Protein AF-A0A2P6RHF1-F1 (afdb_monomer)

pLDDT: mean 88.98, std 9.77, range [41.09, 97.69]

Secondary structure (DSSP, 8-state):
--EEEEEE-SHHHHHHHHHHIIIIITTT----EEEEE-SHHHHHHTTTHHHHHHHHHHHHHS-EEE-------HHHHHHTT-SS-PPPHHHHHHHHHT-PEEE-----TTS--SSTT--S---EEE--SSGGGS-EEEEE-SSEEEEETTTEEEEEE-SS-EEEEE----TTT-

Sequence (174 aa):
MMHCFHDAGDEMTRIFWKSIKDKLILPFLELDIKYFDLGLPNRDATSDRVTIESAEATLKYNVAIKCATITPDETRVKEFNLKQMWRSPNGTIRNILNGTVFREPIICRNVPRLVPGWTRPICIGRHAFGDQYQATDAIIKGPGKLKLVFEYEVFNFTGAGGVALSMYNTDESI

Organism: Rosa chinensis (NCBI:txid74649)

Solvent-accessible surface area (backbone atoms only — not comparable to full-atom values): 10786 Å² total; per-residue (Å²): 133,62,37,32,30,37,68,28,17,33,73,70,49,31,56,50,47,50,52,43,43,65,69,72,38,56,81,80,46,94,72,63,67,50,79,34,61,52,19,60,70,52,23,56,74,50,73,45,46,53,47,53,54,48,35,56,47,25,71,76,39,74,37,69,47,75,50,57,56,73,60,50,48,78,66,49,29,64,75,67,67,44,93,59,74,53,76,42,58,69,57,55,31,34,62,74,67,71,49,72,48,74,47,68,65,85,88,52,94,91,56,89,60,96,57,75,86,65,82,65,75,64,72,48,78,38,86,62,71,41,36,86,83,65,39,59,77,57,85,47,87,51,74,57,81,65,76,57,97,70,98,52,88,79,61,79,56,86,57,86,56,62,80,57,81,50,66,52,77,52,83,94,75,110

Foldseek 3Di:
DAAEEQQAADDPQRVVSVVCCVPPNVVVDDHNYDYQHQEPVVCQVVVNVSLLVSLVVCVVRVHYHHTHHDQDDPVNCVVVVGPDRDGDSVLNSCVSVLDWDKDWDDDDPPDQDPDNPCPDIDIDTDLRDKDPSPKDWDFDQAFDADDDPPDDGPDGDPDRGDIDIDIDDDPVSD

Radius of gyration: 21.14 Å; Cα contacts (8 Å, |Δi|>4): 239; chains: 1; bounding box: 47×48×59 Å

InterPro domains:
  IPR004790 Isocitrate dehydrogenase NADP-dependent [PTHR11822] (8-174)
  IPR024084 Isopropylmalate dehydrogenase-like domain [PF00180] (8-172)
  IPR024084 Isopropylmalate dehydrogenase-like domain [SM01329] (8-174)

Nearest PDB structures (foldseek):
  7e3n-assembly1_A-2  TM=9.685E-01  e=2.616E-21  Trypanosoma brucei brucei TREU927
  4l04-assembly3_F  TM=9.444E-01  e=4.811E-20  Homo sapiens
  5i96-assembly1_A  TM=8.193E-01  e=6.346E-21  Homo sapiens
  4hcx-assembly1_B  TM=8.200E-01  e=2.342E-19  Mycobacterium tuberculosis
  1zor-assembly1_B  TM=8.268E-01  e=2.765E-18  Thermotoga maritima MSB8

Mean predicted aligned error: 6.64 Å

Structure (mmCIF, N/CA/C/O backbone):
data_AF-A0A2P6RHF1-F1
#
_entry.id   AF-A0A2P6RHF1-F1
#
loop_
_atom_site.group_PDB
_atom_site.id
_atom_site.type_symbol
_atom_site.label_atom_id
_atom_site.label_alt_id
_atom_site.label_comp_id
_atom_site.label_asym_id
_atom_site.label_entity_id
_atom_site.label_seq_id
_atom_site.pdbx_PDB_ins_code
_atom_site.Cartn_x
_atom_site.Cartn_y
_atom_site.Cartn_z
_atom_site.occupancy
_atom_site.B_iso_or_equiv
_atom_site.auth_seq_id
_atom_site.auth_comp_id
_atom_site.auth_asym_id
_atom_site.auth_atom_id
_atom_site.pdbx_PDB_model_num
ATOM 1 N N . MET A 1 1 ? -0.358 -5.752 -24.789 1.00 41.09 1 MET A N 1
ATOM 2 C CA . MET A 1 1 ? -1.232 -5.374 -23.658 1.00 41.09 1 MET A CA 1
ATOM 3 C C . MET A 1 1 ? -0.418 -4.409 -22.804 1.00 41.09 1 MET A C 1
ATOM 5 O O . MET A 1 1 ? 0.754 -4.675 -22.589 1.00 41.09 1 MET A O 1
ATOM 9 N N . MET A 1 2 ? -0.953 -3.228 -22.500 1.00 45.78 2 MET A N 1
ATOM 10 C CA . MET A 1 2 ? -0.209 -2.116 -21.887 1.00 45.78 2 MET A CA 1
ATOM 11 C C . MET A 1 2 ? -0.302 -2.264 -20.365 1.00 45.78 2 MET A C 1
ATOM 13 O O . MET A 1 2 ? -1.410 -2.405 -19.856 1.00 45.78 2 MET A O 1
ATOM 17 N N . HIS A 1 3 ? 0.827 -2.305 -19.656 1.00 54.28 3 HIS A N 1
ATOM 18 C CA . HIS A 1 3 ? 0.865 -2.618 -18.224 1.00 54.28 3 HIS A CA 1
ATOM 19 C C . HIS A 1 3 ? 1.462 -1.437 -17.443 1.00 54.28 3 HIS A C 1
ATOM 21 O O . HIS A 1 3 ? 2.529 -0.924 -17.786 1.00 54.28 3 HIS A O 1
ATOM 27 N N . CYS A 1 4 ? 0.796 -0.993 -16.376 1.00 52.62 4 CYS A N 1
ATOM 28 C CA . CYS A 1 4 ? 1.412 -0.080 -15.417 1.00 52.62 4 CYS A CA 1
ATOM 29 C C . CYS A 1 4 ? 2.326 -0.864 -14.483 1.00 52.62 4 CYS A C 1
ATOM 31 O O . CYS A 1 4 ? 1.921 -1.881 -13.921 1.00 52.62 4 CYS A O 1
ATOM 33 N N . PHE A 1 5 ? 3.542 -0.370 -14.267 1.00 56.53 5 PHE A N 1
ATOM 34 C CA . PHE A 1 5 ? 4.358 -0.832 -13.154 1.00 56.53 5 PHE A CA 1
ATOM 35 C C . PHE A 1 5 ? 4.530 0.321 -12.155 1.00 56.53 5 PHE A C 1
ATOM 37 O O . PHE A 1 5 ? 5.025 1.403 -12.476 1.00 56.53 5 PHE A O 1
ATOM 44 N N . HIS A 1 6 ? 4.126 0.076 -10.913 1.00 59.34 6 HIS A N 1
ATOM 45 C CA . HIS A 1 6 ? 4.277 0.968 -9.763 1.00 59.34 6 HIS A CA 1
ATOM 46 C C . HIS A 1 6 ? 5.603 0.621 -9.103 1.00 59.34 6 HIS A C 1
ATOM 48 O O . HIS A 1 6 ? 5.698 -0.143 -8.138 1.00 59.34 6 HIS A O 1
ATOM 54 N N . ASP A 1 7 ? 6.651 1.103 -9.747 1.00 58.47 7 ASP A N 1
ATOM 55 C CA . ASP A 1 7 ? 7.863 0.318 -9.927 1.00 58.47 7 ASP A CA 1
ATOM 56 C C . ASP A 1 7 ? 8.981 0.709 -8.954 1.00 58.47 7 ASP A C 1
ATOM 58 O O . ASP A 1 7 ? 10.102 0.220 -9.063 1.00 58.47 7 ASP A O 1
ATOM 62 N N . ALA A 1 8 ? 8.719 1.595 -7.997 1.00 66.25 8 ALA A N 1
ATOM 63 C CA . ALA A 1 8 ? 9.702 1.868 -6.968 1.00 66.25 8 ALA A CA 1
ATOM 64 C C . ALA A 1 8 ? 9.047 2.051 -5.608 1.00 66.25 8 ALA A C 1
ATOM 66 O O . ALA A 1 8 ? 8.266 2.966 -5.365 1.00 66.25 8 ALA A O 1
ATOM 67 N N . GLY A 1 9 ? 9.350 1.088 -4.748 1.00 80.88 9 GLY A N 1
ATOM 68 C CA . GLY A 1 9 ? 9.026 1.117 -3.341 1.00 80.88 9 GLY A CA 1
ATOM 69 C C . GLY A 1 9 ? 10.181 1.681 -2.533 1.00 80.88 9 GLY A C 1
ATOM 70 O O . GLY A 1 9 ? 10.994 2.466 -3.030 1.00 80.88 9 GLY A O 1
ATOM 71 N N . ASP A 1 10 ? 10.283 1.212 -1.300 1.00 91.50 10 ASP A N 1
ATOM 72 C CA . ASP A 1 10 ? 11.260 1.689 -0.333 1.00 91.50 10 ASP A CA 1
ATOM 73 C C . ASP A 1 10 ? 12.172 0.557 0.174 1.00 91.50 10 ASP A C 1
ATOM 75 O O . ASP A 1 10 ? 11.867 -0.639 0.060 1.00 91.50 10 ASP A O 1
ATOM 79 N N . GLU A 1 11 ? 13.313 0.957 0.738 1.00 93.88 11 GLU A N 1
ATOM 80 C CA . GLU A 1 11 ? 14.258 0.093 1.460 1.00 93.88 11 GLU A CA 1
ATOM 81 C C . GLU A 1 11 ? 14.703 -1.145 0.644 1.00 93.88 11 GLU A C 1
ATOM 83 O O . GLU A 1 11 ? 14.989 -1.061 -0.554 1.00 93.88 11 GLU A O 1
ATOM 88 N N . MET A 1 12 ? 14.781 -2.317 1.284 1.00 96.25 12 MET A N 1
ATOM 89 C CA . MET A 1 12 ? 15.228 -3.562 0.652 1.00 96.25 12 MET A CA 1
ATOM 90 C C . MET A 1 12 ? 14.330 -4.000 -0.504 1.00 96.25 12 MET A C 1
ATOM 92 O O . MET A 1 12 ? 14.810 -4.594 -1.471 1.00 96.25 12 MET A O 1
ATOM 96 N N . THR A 1 13 ? 13.031 -3.692 -0.439 1.00 94.38 13 THR A N 1
ATOM 97 C CA . THR A 1 13 ? 12.102 -4.096 -1.499 1.00 94.38 13 THR A CA 1
ATOM 98 C C . THR A 1 13 ? 12.396 -3.372 -2.806 1.00 94.38 13 THR A C 1
ATOM 100 O O . THR A 1 13 ? 12.359 -4.010 -3.853 1.00 94.38 13 THR A O 1
ATOM 103 N N . ARG A 1 14 ? 12.828 -2.103 -2.754 1.00 93.69 14 ARG A N 1
ATOM 104 C CA . ARG A 1 14 ? 13.289 -1.352 -3.932 1.00 93.69 14 ARG A CA 1
ATOM 105 C C . ARG A 1 14 ? 14.488 -2.024 -4.610 1.00 93.69 14 ARG A C 1
ATOM 107 O O . ARG A 1 14 ? 14.538 -2.103 -5.837 1.00 93.69 14 ARG A O 1
ATOM 114 N N . ILE A 1 15 ? 15.434 -2.542 -3.822 1.00 94.44 15 ILE A N 1
ATOM 115 C CA . ILE A 1 15 ? 16.631 -3.233 -4.331 1.00 94.44 15 ILE A CA 1
ATOM 116 C C . ILE A 1 15 ? 16.244 -4.549 -5.014 1.00 94.44 15 ILE A C 1
ATOM 118 O O . ILE A 1 15 ? 16.642 -4.796 -6.156 1.00 94.44 15 ILE A O 1
ATOM 122 N N . PHE A 1 16 ? 15.438 -5.382 -4.347 1.00 94.75 16 PHE A N 1
ATOM 123 C CA . PHE A 1 16 ? 14.974 -6.642 -4.932 1.00 94.75 16 PHE A CA 1
ATOM 124 C C . PHE A 1 16 ? 14.154 -6.415 -6.191 1.00 94.75 16 PHE A C 1
ATOM 126 O O . PHE A 1 16 ? 14.352 -7.110 -7.182 1.00 94.75 16 PHE A O 1
ATOM 133 N N . TRP A 1 17 ? 13.284 -5.414 -6.172 1.00 92.81 17 TRP A N 1
ATOM 134 C CA . TRP A 1 17 ? 12.429 -5.088 -7.293 1.00 92.81 17 TRP A CA 1
ATOM 135 C C . TRP A 1 17 ? 13.221 -4.725 -8.551 1.00 92.81 17 TRP A C 1
ATOM 137 O O . TRP A 1 17 ? 12.974 -5.284 -9.622 1.00 92.81 17 TRP A O 1
ATOM 147 N N . LYS A 1 18 ? 14.261 -3.892 -8.406 1.00 92.56 18 LYS A N 1
ATOM 148 C CA . LYS A 1 18 ? 15.207 -3.615 -9.492 1.00 92.56 18 LYS A CA 1
ATOM 149 C C . LYS A 1 18 ? 15.851 -4.901 -10.016 1.00 92.56 18 LYS A C 1
ATOM 151 O O . LYS A 1 18 ? 15.864 -5.129 -11.220 1.00 92.56 18 LYS A O 1
ATOM 156 N N . SER A 1 19 ? 16.341 -5.767 -9.125 1.00 95.56 19 SER A N 1
ATOM 157 C CA . SER A 1 19 ? 16.973 -7.026 -9.540 1.00 95.56 19 SER A CA 1
ATOM 158 C C . SER A 1 19 ? 16.001 -7.983 -10.239 1.00 95.56 19 SER A C 1
ATOM 160 O O . SER A 1 19 ? 16.415 -8.667 -11.171 1.00 95.56 19 SER A O 1
ATOM 162 N N . ILE A 1 20 ? 14.744 -8.068 -9.797 1.00 94.56 20 ILE A N 1
ATOM 163 C CA . ILE A 1 20 ? 13.712 -8.909 -10.420 1.00 94.56 20 ILE A CA 1
ATOM 164 C C . ILE A 1 20 ? 13.422 -8.398 -11.828 1.00 94.56 20 ILE A C 1
ATOM 166 O O . ILE A 1 20 ? 13.489 -9.170 -12.781 1.00 94.56 20 ILE A O 1
ATOM 170 N N . LYS A 1 21 ? 13.167 -7.095 -11.977 1.00 91.81 21 LYS A N 1
ATOM 171 C CA . LYS A 1 21 ? 12.883 -6.489 -13.278 1.00 91.81 21 LYS A CA 1
ATOM 172 C C . LYS A 1 21 ? 14.036 -6.694 -14.263 1.00 91.81 21 LYS A C 1
ATOM 174 O O . LYS A 1 21 ? 13.817 -7.213 -15.356 1.00 91.81 21 LYS A O 1
ATOM 179 N N . ASP A 1 22 ? 15.254 -6.353 -13.844 1.00 93.69 22 ASP A N 1
ATOM 180 C CA . ASP A 1 22 ? 16.432 -6.336 -14.715 1.00 93.69 22 ASP A CA 1
ATOM 181 C C . ASP A 1 22 ? 16.911 -7.753 -15.087 1.00 93.69 22 ASP A C 1
ATOM 183 O O . ASP A 1 22 ? 17.434 -7.948 -16.180 1.00 93.69 22 ASP A O 1
ATOM 187 N N . LYS A 1 23 ? 16.748 -8.751 -14.202 1.00 97.25 23 LYS A N 1
ATOM 188 C CA . LYS A 1 23 ? 17.279 -10.113 -14.426 1.00 97.25 23 LYS A CA 1
ATOM 189 C C . LYS A 1 23 ? 16.234 -11.153 -14.812 1.00 97.25 23 LYS A C 1
ATOM 191 O O . LYS A 1 23 ? 16.596 -12.143 -15.438 1.00 97.25 23 LYS A O 1
ATOM 196 N N . LEU A 1 24 ? 14.981 -10.986 -14.392 1.00 96.62 24 LEU A N 1
ATOM 197 C CA . LEU A 1 24 ? 13.954 -12.031 -14.491 1.00 96.62 24 LEU A CA 1
ATOM 198 C C . LEU A 1 24 ? 12.761 -11.640 -15.372 1.00 96.62 24 LEU A C 1
ATOM 200 O O . LEU A 1 24 ? 11.994 -12.525 -15.734 1.00 96.62 24 LEU A O 1
ATOM 204 N N . ILE A 1 25 ? 12.593 -10.358 -15.720 1.00 93.50 25 ILE A N 1
ATOM 205 C CA . ILE A 1 25 ? 11.467 -9.887 -16.546 1.00 93.50 25 ILE A CA 1
ATOM 206 C C . ILE A 1 25 ? 11.961 -9.355 -17.893 1.00 93.50 25 ILE A C 1
ATOM 208 O O . ILE A 1 25 ? 11.713 -9.974 -18.925 1.00 93.50 25 ILE A O 1
ATOM 212 N N . LEU A 1 26 ? 12.686 -8.233 -17.895 1.00 92.62 26 LEU A N 1
ATOM 213 C CA . LEU A 1 26 ? 13.053 -7.509 -19.119 1.00 92.62 26 LEU A CA 1
ATOM 214 C C . LEU A 1 26 ? 13.968 -8.272 -20.094 1.00 92.62 26 LEU A C 1
ATOM 216 O O . LEU A 1 26 ? 13.861 -8.019 -21.291 1.00 92.62 26 LEU A O 1
ATOM 220 N N . PRO A 1 27 ? 14.821 -9.226 -19.665 1.00 97.25 27 PRO A N 1
ATOM 221 C CA . PRO A 1 27 ? 15.557 -10.064 -20.614 1.00 97.25 27 PRO A CA 1
ATOM 222 C C . PRO A 1 27 ? 14.669 -11.000 -21.446 1.00 97.25 27 PRO A C 1
ATOM 224 O O . PRO A 1 27 ? 15.124 -11.519 -22.461 1.00 97.25 27 PRO A O 1
ATOM 227 N N . PHE A 1 28 ? 13.431 -11.248 -21.008 1.00 97.06 28 PHE A N 1
ATOM 228 C CA . PHE A 1 28 ? 12.531 -12.238 -21.607 1.00 97.06 28 PHE A CA 1
ATOM 229 C C . PHE A 1 28 ? 11.253 -11.625 -22.186 1.00 97.06 28 PHE A C 1
ATOM 231 O O . PHE A 1 28 ? 10.572 -12.282 -22.970 1.00 97.06 28 PHE A O 1
ATOM 238 N N . LEU A 1 29 ? 10.906 -10.397 -21.791 1.00 93.94 29 LEU A N 1
ATOM 239 C CA . LEU A 1 29 ? 9.667 -9.726 -22.173 1.00 93.94 29 LEU A CA 1
ATOM 240 C C . LEU A 1 29 ? 9.930 -8.261 -22.523 1.00 93.94 29 LEU A C 1
ATOM 242 O O . LEU A 1 29 ? 10.420 -7.492 -21.696 1.00 93.94 29 LEU A O 1
ATOM 246 N N . GLU A 1 30 ? 9.514 -7.862 -23.722 1.00 93.62 30 GLU A N 1
ATOM 247 C CA . GLU A 1 30 ? 9.406 -6.457 -24.101 1.00 93.62 30 GLU A CA 1
ATOM 248 C C . GLU A 1 30 ? 8.038 -5.926 -23.658 1.00 93.62 30 GLU A C 1
ATOM 250 O O . GLU A 1 30 ? 6.992 -6.387 -24.120 1.00 93.62 30 GLU A O 1
ATOM 255 N N . LEU A 1 31 ? 8.037 -4.984 -22.714 1.00 88.00 31 LEU A N 1
ATOM 256 C CA . LEU A 1 31 ? 6.825 -4.442 -22.105 1.00 88.00 31 LEU A CA 1
ATOM 257 C C . LEU A 1 31 ? 6.829 -2.915 -22.202 1.00 88.00 31 LEU A C 1
ATOM 259 O O . LEU A 1 31 ? 7.811 -2.271 -21.836 1.00 88.00 31 LEU A O 1
ATOM 263 N N . ASP A 1 32 ? 5.705 -2.327 -22.624 1.00 88.25 32 ASP A N 1
ATOM 264 C CA . ASP A 1 32 ? 5.469 -0.890 -22.447 1.00 88.25 32 ASP A CA 1
ATOM 265 C C . ASP A 1 32 ? 5.091 -0.627 -20.986 1.00 88.25 32 ASP A C 1
ATOM 267 O O . ASP A 1 32 ? 3.951 -0.859 -20.573 1.00 88.25 32 ASP A O 1
ATOM 271 N N . ILE A 1 33 ? 6.078 -0.179 -20.210 1.00 89.44 33 ILE A N 1
ATOM 272 C CA . ILE A 1 33 ? 5.960 0.064 -18.776 1.00 89.44 33 ILE A CA 1
ATOM 273 C C . ILE A 1 33 ? 5.702 1.548 -18.515 1.00 89.44 33 ILE A C 1
ATOM 275 O O . ILE A 1 33 ? 6.555 2.399 -18.771 1.00 89.44 33 ILE A O 1
ATOM 279 N N . LYS A 1 34 ? 4.550 1.868 -17.913 1.00 92.56 34 LYS A N 1
ATOM 280 C CA . LYS A 1 34 ? 4.325 3.195 -17.313 1.00 92.56 34 LYS A CA 1
ATOM 281 C C . LYS A 1 34 ? 4.858 3.203 -15.891 1.00 92.56 34 LYS A C 1
ATOM 283 O O . LYS A 1 34 ? 4.326 2.486 -15.050 1.00 92.56 34 LYS A O 1
ATOM 288 N N . TYR A 1 35 ? 5.909 3.988 -15.669 1.00 92.56 35 TYR A N 1
ATOM 289 C CA . TYR A 1 35 ? 6.687 4.015 -14.435 1.00 92.56 35 TYR A CA 1
ATOM 290 C C . TYR A 1 35 ? 6.228 5.134 -13.495 1.00 92.56 35 TYR A C 1
ATOM 292 O O . TYR A 1 35 ? 6.178 6.298 -13.890 1.00 92.56 35 TYR A O 1
ATOM 300 N N . PHE A 1 36 ? 5.974 4.779 -12.234 1.00 95.31 36 PHE A N 1
ATOM 301 C CA . PHE A 1 36 ? 5.681 5.714 -11.144 1.00 95.31 36 PHE A CA 1
ATOM 302 C C . PHE A 1 36 ? 6.559 5.384 -9.930 1.00 95.31 36 PHE A C 1
ATOM 304 O O . PHE A 1 36 ? 6.491 4.270 -9.405 1.00 95.31 36 PHE A O 1
ATOM 311 N N . ASP A 1 37 ? 7.377 6.338 -9.470 1.00 95.88 37 ASP A N 1
ATOM 312 C CA . ASP A 1 37 ? 8.200 6.166 -8.264 1.00 95.88 37 ASP A CA 1
ATOM 313 C C . ASP A 1 37 ? 7.375 6.505 -7.019 1.00 95.88 37 ASP A C 1
ATOM 315 O O . ASP A 1 37 ? 7.104 7.672 -6.736 1.00 95.88 37 ASP A O 1
ATOM 319 N N . LEU A 1 38 ? 6.962 5.478 -6.278 1.00 96.38 38 LEU A N 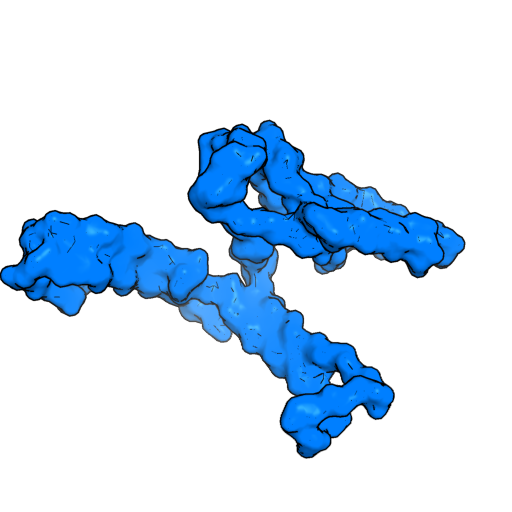1
ATOM 320 C CA . LEU A 1 38 ? 6.216 5.627 -5.028 1.00 96.38 38 LEU A CA 1
ATOM 321 C C . LEU A 1 38 ? 7.128 5.613 -3.794 1.00 96.38 38 LEU A C 1
ATOM 323 O O . LEU A 1 38 ? 6.632 5.536 -2.664 1.00 96.38 38 LEU A O 1
ATOM 327 N N . GLY A 1 39 ? 8.445 5.698 -3.993 1.00 95.94 39 GLY A N 1
ATOM 328 C CA . GLY A 1 39 ? 9.405 5.853 -2.917 1.00 95.94 39 GLY A CA 1
ATOM 329 C C . GLY A 1 39 ? 9.101 7.109 -2.108 1.00 95.94 39 GLY A C 1
ATOM 330 O O . GLY A 1 39 ? 8.691 8.141 -2.649 1.00 95.94 39 GLY A O 1
ATOM 331 N N . LEU A 1 40 ? 9.290 7.022 -0.795 1.00 95.44 40 LEU A N 1
ATOM 332 C CA . LEU A 1 40 ? 8.957 8.082 0.149 1.00 95.44 40 LEU A CA 1
ATOM 333 C C . LEU A 1 40 ? 9.553 9.455 -0.234 1.00 95.44 40 LEU A C 1
ATOM 335 O O . LEU A 1 40 ? 8.794 10.423 -0.193 1.00 95.44 40 LEU A O 1
ATOM 339 N N . PRO A 1 41 ? 10.818 9.574 -0.698 1.00 95.38 41 PRO A N 1
ATOM 340 C CA . PRO A 1 41 ? 11.356 10.861 -1.146 1.00 95.38 41 PRO A CA 1
ATOM 341 C C . PRO A 1 41 ? 10.602 11.464 -2.340 1.00 95.38 41 PRO A C 1
ATOM 343 O O . PRO A 1 41 ? 10.349 12.665 -2.364 1.00 95.38 41 PRO A O 1
ATOM 346 N N . ASN A 1 42 ? 10.207 10.647 -3.325 1.00 96.81 42 ASN A N 1
ATOM 347 C CA . ASN A 1 42 ? 9.486 11.144 -4.499 1.00 96.81 42 ASN A CA 1
ATOM 348 C C . ASN A 1 42 ? 8.031 11.499 -4.166 1.00 96.81 42 ASN A C 1
ATOM 350 O O . ASN A 1 42 ? 7.495 12.491 -4.666 1.00 96.81 42 ASN A O 1
ATOM 354 N N . ARG A 1 43 ? 7.396 10.731 -3.275 1.00 97.25 43 ARG A N 1
ATOM 355 C CA . ARG A 1 43 ? 6.082 11.097 -2.735 1.00 97.25 43 ARG A CA 1
ATOM 356 C C . ARG A 1 43 ? 6.148 12.427 -1.999 1.00 97.25 43 ARG A C 1
ATOM 358 O O . ARG A 1 43 ? 5.342 13.298 -2.289 1.00 97.25 43 ARG A O 1
ATOM 365 N N . ASP A 1 44 ? 7.137 12.642 -1.137 1.00 97.44 44 ASP A N 1
ATOM 366 C CA . ASP A 1 44 ? 7.290 13.931 -0.457 1.00 97.44 44 ASP A CA 1
ATOM 367 C C . ASP A 1 44 ? 7.554 15.088 -1.438 1.00 97.44 44 ASP A C 1
ATOM 369 O O . ASP A 1 44 ? 6.897 16.134 -1.375 1.00 97.44 44 ASP A O 1
ATOM 373 N N . ALA A 1 45 ? 8.437 14.881 -2.422 1.00 97.69 45 ALA A N 1
ATOM 374 C CA . ALA A 1 45 ? 8.752 15.871 -3.451 1.00 97.69 45 ALA A CA 1
ATOM 375 C C . ALA A 1 45 ? 7.511 16.304 -4.250 1.00 97.69 45 ALA A C 1
ATOM 377 O O . ALA A 1 45 ? 7.307 17.501 -4.461 1.00 97.69 45 ALA A O 1
ATOM 378 N N . THR A 1 46 ? 6.654 15.349 -4.619 1.00 97.44 46 THR A N 1
ATOM 379 C CA . THR A 1 46 ? 5.432 15.568 -5.415 1.00 97.44 46 THR A CA 1
ATOM 380 C C . THR A 1 46 ? 4.191 15.881 -4.578 1.00 97.44 46 THR A C 1
ATOM 382 O O . THR A 1 46 ? 3.084 15.927 -5.113 1.00 97.44 46 THR A O 1
ATOM 385 N N . SER A 1 47 ? 4.346 16.089 -3.268 1.00 97.50 47 SER A N 1
ATOM 386 C CA . SER A 1 47 ? 3.224 16.271 -2.340 1.00 97.50 47 SER A CA 1
ATOM 387 C C . SER A 1 47 ? 2.185 15.138 -2.433 1.00 97.50 47 SER A C 1
ATOM 389 O O . SER A 1 47 ? 0.978 15.369 -2.426 1.00 97.50 47 SER A O 1
ATOM 391 N N . ASP A 1 48 ? 2.684 13.911 -2.585 1.00 96.19 48 ASP A N 1
ATOM 392 C CA . ASP A 1 48 ? 1.977 12.639 -2.770 1.00 96.19 48 ASP A CA 1
ATOM 393 C C . ASP A 1 48 ? 1.108 12.548 -4.040 1.00 96.19 48 ASP A C 1
ATOM 395 O O . ASP A 1 48 ? 0.358 11.587 -4.225 1.00 96.19 48 ASP A O 1
ATOM 399 N N . ARG A 1 49 ? 1.247 13.499 -4.977 1.00 97.56 49 ARG A N 1
ATOM 400 C CA . ARG A 1 49 ? 0.505 13.490 -6.247 1.00 97.56 49 ARG A CA 1
ATOM 401 C C . ARG A 1 49 ? 0.823 12.258 -7.097 1.00 97.56 49 ARG A C 1
ATOM 403 O O . ARG A 1 49 ? -0.097 11.685 -7.678 1.00 97.56 49 ARG A O 1
ATOM 410 N N . VAL A 1 50 ? 2.076 11.790 -7.086 1.00 96.75 50 VAL A N 1
ATOM 411 C CA . VAL A 1 50 ? 2.504 10.585 -7.822 1.00 96.75 50 VAL A CA 1
ATOM 412 C C . VAL A 1 50 ? 1.705 9.336 -7.426 1.00 96.75 50 VAL A C 1
ATOM 414 O O . VAL A 1 50 ? 1.425 8.482 -8.266 1.00 96.75 50 VAL A O 1
ATOM 417 N N . THR A 1 51 ? 1.273 9.234 -6.164 1.00 96.38 51 THR A N 1
ATOM 418 C CA . THR A 1 51 ? 0.453 8.115 -5.682 1.00 96.38 51 THR A CA 1
ATOM 419 C C . THR A 1 51 ? -0.916 8.108 -6.359 1.00 96.38 51 THR A C 1
ATOM 421 O O . THR A 1 51 ? -1.378 7.052 -6.795 1.00 96.38 51 THR A O 1
ATOM 424 N N . ILE A 1 52 ? -1.542 9.280 -6.501 1.00 96.25 52 ILE A N 1
ATOM 425 C CA . ILE A 1 52 ? -2.847 9.443 -7.156 1.00 96.25 52 ILE A CA 1
ATOM 426 C C . ILE A 1 52 ? -2.727 9.158 -8.656 1.00 96.25 52 ILE A C 1
ATOM 428 O O . ILE A 1 52 ? -3.482 8.344 -9.182 1.00 96.25 52 ILE A O 1
ATOM 432 N N . GLU A 1 53 ? -1.733 9.748 -9.320 1.00 96.38 53 GLU A N 1
ATOM 433 C CA . GLU A 1 53 ? -1.484 9.549 -10.756 1.00 96.38 53 GLU A CA 1
ATOM 434 C C . GLU A 1 53 ? -1.248 8.074 -11.093 1.00 96.38 53 GLU A C 1
ATOM 436 O O . GLU A 1 53 ? -1.734 7.563 -12.101 1.00 96.38 53 GLU A O 1
ATOM 441 N N . SER A 1 54 ? -0.558 7.352 -10.207 1.00 95.94 54 SER A N 1
ATOM 442 C CA . SER A 1 54 ? -0.345 5.918 -10.366 1.00 95.94 54 SER A CA 1
ATOM 443 C C . SER A 1 54 ? -1.659 5.119 -10.285 1.00 95.94 54 SER A C 1
ATOM 445 O O . SER A 1 54 ? -1.845 4.137 -11.011 1.00 95.94 54 SER A O 1
ATOM 447 N N . ALA A 1 55 ? -2.602 5.524 -9.430 1.00 94.62 55 ALA A N 1
ATOM 448 C CA . ALA A 1 55 ? -3.911 4.882 -9.321 1.00 94.62 55 ALA A CA 1
ATOM 449 C C . ALA A 1 55 ? -4.786 5.188 -10.549 1.00 94.62 55 ALA A C 1
ATOM 451 O O . ALA A 1 55 ? -5.369 4.274 -11.127 1.00 94.62 55 ALA A O 1
ATOM 452 N N . GLU A 1 56 ?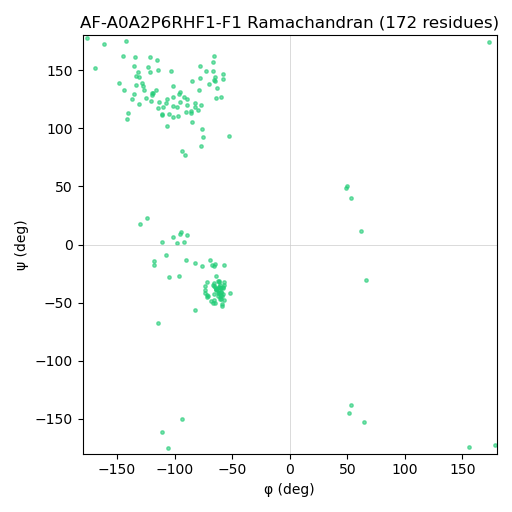 -4.802 6.442 -11.006 1.00 95.25 56 GLU A N 1
ATOM 453 C CA . GLU A 1 56 ? -5.493 6.869 -12.232 1.00 95.25 56 GLU A CA 1
ATOM 454 C C . GLU A 1 56 ? -4.954 6.130 -13.469 1.00 95.25 56 GLU A C 1
ATOM 456 O O . GLU A 1 56 ? -5.717 5.654 -14.311 1.00 95.25 56 GLU A O 1
ATOM 461 N N . ALA A 1 57 ? -3.634 5.948 -13.556 1.00 94.62 57 ALA A N 1
ATOM 462 C CA . ALA A 1 57 ? -3.022 5.146 -14.608 1.00 94.62 57 ALA A CA 1
ATOM 463 C C . ALA A 1 57 ? -3.463 3.676 -14.529 1.00 94.62 57 ALA A C 1
ATOM 465 O O . ALA A 1 57 ? -3.751 3.065 -15.555 1.00 94.62 57 ALA A O 1
ATOM 466 N N . THR A 1 58 ? -3.601 3.118 -13.326 1.00 94.19 58 THR A N 1
ATOM 467 C CA . THR A 1 58 ? -4.117 1.749 -13.155 1.00 94.19 58 THR A CA 1
ATOM 468 C C . THR A 1 58 ? -5.548 1.619 -13.667 1.00 94.19 58 THR A C 1
ATOM 470 O O . THR A 1 58 ? -5.838 0.655 -14.365 1.00 94.19 58 THR A O 1
ATOM 473 N N . LEU A 1 59 ? -6.423 2.597 -13.402 1.00 93.44 59 LEU A N 1
ATOM 474 C CA . LEU A 1 59 ? -7.779 2.616 -13.969 1.00 93.44 59 LEU A CA 1
ATOM 475 C C . LEU A 1 59 ? -7.756 2.644 -15.503 1.00 93.44 59 LEU A C 1
ATOM 477 O O . LEU A 1 59 ? -8.576 2.001 -16.149 1.00 93.44 59 LEU A O 1
ATOM 481 N N . LYS A 1 60 ? -6.796 3.362 -16.097 1.00 95.25 60 LYS A N 1
ATOM 482 C CA . LYS A 1 60 ? -6.648 3.465 -17.554 1.00 95.25 60 LYS A CA 1
ATOM 483 C C . LYS A 1 60 ? -6.084 2.194 -18.202 1.00 95.25 60 LYS A C 1
ATOM 485 O O . LYS A 1 60 ? -6.491 1.848 -19.309 1.00 95.25 60 LYS A O 1
ATOM 490 N N . TYR A 1 61 ? -5.121 1.534 -17.559 1.00 92.25 61 TYR A N 1
ATOM 491 C CA . TYR A 1 61 ? -4.350 0.425 -18.143 1.00 92.25 61 TYR A CA 1
ATOM 492 C C . TYR A 1 61 ? -4.648 -0.949 -17.513 1.00 92.25 61 TYR A C 1
ATOM 494 O O . TYR A 1 61 ? -4.076 -1.955 -17.926 1.00 92.25 61 TYR A O 1
ATOM 502 N N . ASN A 1 62 ? -5.577 -1.012 -16.558 1.00 92.31 62 ASN A N 1
ATOM 503 C CA . ASN A 1 62 ? -6.139 -2.190 -15.878 1.00 92.31 62 ASN A CA 1
ATOM 504 C C . ASN A 1 62 ? -5.193 -3.006 -14.986 1.00 92.31 62 ASN A C 1
ATOM 506 O O . ASN A 1 62 ? -5.646 -3.614 -14.019 1.00 92.31 62 ASN A O 1
ATOM 510 N N . VAL A 1 63 ? -3.896 -3.058 -15.290 1.00 93.00 63 VAL A N 1
ATOM 511 C CA . VAL A 1 63 ? -2.932 -3.897 -14.567 1.00 93.00 63 VAL A CA 1
ATOM 512 C C . VAL A 1 63 ? -1.845 -3.035 -13.949 1.00 93.00 63 VAL A C 1
ATOM 514 O O . VAL A 1 63 ? -1.203 -2.257 -14.652 1.00 93.00 63 VAL A O 1
ATOM 517 N N . ALA A 1 64 ? -1.624 -3.231 -12.650 1.00 92.88 64 ALA A N 1
ATOM 518 C CA . ALA A 1 64 ? -0.573 -2.604 -11.864 1.00 92.88 64 ALA A CA 1
ATOM 519 C C . ALA A 1 64 ? 0.233 -3.660 -11.102 1.00 92.88 64 ALA A C 1
ATOM 521 O O . ALA A 1 64 ? -0.345 -4.577 -10.516 1.00 92.88 64 ALA A O 1
ATOM 522 N N . ILE A 1 65 ? 1.556 -3.498 -11.049 1.00 93.25 65 ILE A N 1
ATOM 523 C CA . ILE A 1 65 ? 2.422 -4.274 -10.152 1.00 93.25 65 ILE A CA 1
ATOM 524 C C . ILE A 1 65 ? 3.151 -3.311 -9.230 1.00 93.25 65 ILE A C 1
ATOM 526 O O . ILE A 1 65 ? 3.817 -2.398 -9.706 1.00 93.25 65 ILE A O 1
ATOM 530 N N . LYS A 1 66 ? 3.005 -3.495 -7.917 1.00 94.00 66 LYS A N 1
ATOM 531 C CA . LYS A 1 66 ? 3.448 -2.525 -6.914 1.00 94.00 66 LYS A CA 1
ATOM 532 C C . LYS A 1 66 ? 4.503 -3.094 -5.972 1.00 94.00 66 LYS A C 1
ATOM 534 O O . LYS A 1 66 ? 4.286 -4.122 -5.334 1.00 94.00 66 LYS A O 1
ATOM 539 N N . CYS A 1 67 ? 5.590 -2.346 -5.795 1.00 94.31 67 CYS A N 1
ATOM 540 C CA . CYS A 1 67 ? 6.576 -2.585 -4.742 1.00 94.31 67 CYS A CA 1
ATOM 541 C C . CYS A 1 67 ? 6.087 -2.075 -3.363 1.00 94.31 67 CYS A C 1
ATOM 543 O O . CYS A 1 67 ? 5.257 -1.161 -3.260 1.00 94.31 67 CYS A O 1
ATOM 545 N N . ALA A 1 68 ? 6.585 -2.663 -2.270 1.00 94.69 68 ALA A N 1
ATOM 546 C CA . ALA A 1 68 ? 6.229 -2.231 -0.917 1.00 94.69 68 ALA A CA 1
ATOM 547 C C . ALA A 1 68 ? 6.749 -0.811 -0.626 1.00 94.69 68 ALA A C 1
ATOM 549 O O . ALA A 1 68 ? 7.842 -0.446 -1.040 1.00 94.69 68 ALA A O 1
ATOM 550 N N . THR A 1 69 ? 5.956 -0.011 0.083 1.00 95.25 69 THR A N 1
ATOM 551 C CA . THR A 1 69 ? 6.215 1.420 0.330 1.00 95.25 69 THR A CA 1
ATOM 552 C C . THR A 1 69 ? 6.068 1.737 1.811 1.00 95.25 69 THR A C 1
ATOM 554 O O . THR A 1 69 ? 5.145 1.221 2.450 1.00 95.25 69 THR A O 1
ATOM 557 N N . ILE A 1 70 ? 6.896 2.640 2.331 1.00 93.88 70 ILE A N 1
ATOM 558 C CA . ILE A 1 70 ? 6.813 3.143 3.704 1.00 93.88 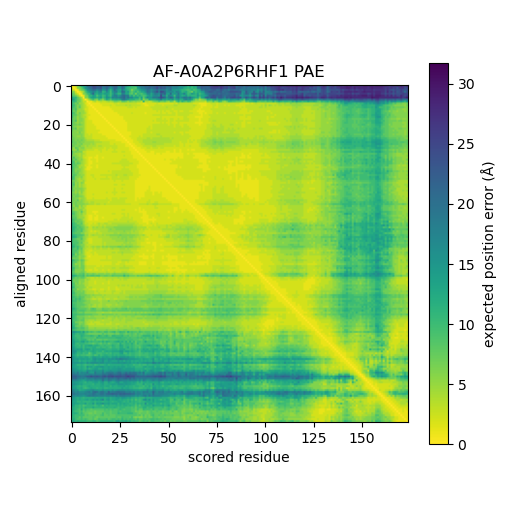70 ILE A CA 1
ATOM 559 C C . ILE A 1 70 ? 5.484 3.884 3.895 1.00 93.88 70 ILE A C 1
ATOM 561 O O . ILE A 1 70 ? 5.079 4.704 3.075 1.00 93.88 70 ILE A O 1
ATOM 565 N N . THR A 1 71 ? 4.791 3.627 5.000 1.00 93.94 71 THR A N 1
ATOM 566 C CA . THR A 1 71 ? 3.765 4.549 5.509 1.00 93.94 71 THR A CA 1
ATOM 567 C C . THR A 1 71 ? 4.418 5.302 6.666 1.00 93.94 71 THR A C 1
ATOM 569 O O . THR A 1 71 ? 4.763 4.642 7.644 1.00 93.94 71 THR A O 1
ATOM 572 N N . PRO A 1 72 ? 4.712 6.608 6.527 1.00 91.94 72 PRO A N 1
ATOM 573 C CA . PRO A 1 72 ? 5.508 7.316 7.519 1.00 91.94 72 PRO A CA 1
ATOM 574 C C . PRO A 1 72 ? 4.728 7.501 8.824 1.00 91.94 72 PRO A C 1
ATOM 576 O O . PRO A 1 72 ? 3.551 7.849 8.802 1.00 91.94 72 PRO A O 1
ATOM 579 N N . ASP A 1 73 ? 5.414 7.295 9.943 1.00 90.75 73 ASP A N 1
ATOM 580 C CA . ASP A 1 73 ? 4.997 7.701 11.284 1.00 90.75 73 ASP A CA 1
ATOM 581 C C . ASP A 1 73 ? 5.818 8.925 11.739 1.00 90.75 73 ASP A C 1
ATOM 583 O O . ASP A 1 73 ? 6.618 9.474 10.977 1.00 90.75 73 ASP A O 1
ATOM 587 N N . GLU A 1 74 ? 5.640 9.370 12.985 1.00 90.44 74 GLU A N 1
ATOM 588 C CA . GLU A 1 74 ? 6.372 10.521 13.536 1.00 90.44 74 GLU A CA 1
ATOM 589 C C . GLU A 1 74 ? 7.898 10.353 13.477 1.00 90.44 74 GLU A C 1
ATOM 591 O O . GLU A 1 74 ? 8.626 11.327 13.261 1.00 90.44 74 GLU A O 1
ATOM 596 N N . THR A 1 75 ? 8.394 9.125 13.645 1.00 93.25 75 THR A N 1
ATOM 597 C CA . THR A 1 75 ? 9.826 8.823 13.578 1.00 93.25 75 THR A CA 1
ATOM 598 C C . THR A 1 75 ? 10.315 8.918 12.136 1.00 93.25 75 THR A C 1
ATOM 600 O O . THR A 1 75 ? 11.323 9.577 11.884 1.00 93.25 75 THR A O 1
ATOM 603 N N . ARG A 1 76 ? 9.580 8.351 11.169 1.00 90.25 76 ARG A N 1
ATOM 604 C CA . ARG A 1 76 ? 9.929 8.434 9.741 1.00 90.25 76 ARG A CA 1
ATOM 605 C C . ARG A 1 76 ? 9.839 9.860 9.198 1.00 90.25 76 ARG A C 1
ATOM 607 O O . ARG A 1 76 ? 10.649 10.224 8.351 1.00 90.25 76 ARG A O 1
ATOM 614 N N . VAL A 1 77 ? 8.916 10.688 9.699 1.00 92.06 77 VAL A N 1
ATOM 615 C CA . VAL A 1 77 ? 8.860 12.125 9.361 1.00 92.06 77 VAL A CA 1
ATOM 616 C C . VAL A 1 77 ? 10.168 12.821 9.733 1.00 92.06 77 VAL A C 1
ATOM 618 O O . VAL A 1 77 ? 10.702 13.573 8.920 1.00 92.06 77 VAL A O 1
ATOM 621 N N . LYS A 1 78 ? 10.714 12.537 10.921 1.00 93.38 78 LYS A N 1
ATOM 622 C CA . LYS A 1 78 ? 11.999 13.096 11.368 1.00 93.38 78 LYS A CA 1
ATOM 623 C C . LYS A 1 78 ? 13.183 12.514 10.601 1.00 93.38 78 LYS A C 1
ATOM 625 O O . LYS A 1 78 ? 14.055 13.265 10.185 1.00 93.38 78 LYS A O 1
ATOM 630 N N . GLU A 1 79 ? 13.205 11.198 10.404 1.00 91.56 79 GLU A N 1
ATOM 631 C CA . GLU A 1 79 ? 14.291 10.494 9.711 1.00 91.56 79 GLU A CA 1
ATOM 632 C C . GLU A 1 79 ? 14.473 10.982 8.269 1.00 91.56 79 GLU A C 1
ATOM 634 O O . GLU A 1 79 ? 15.597 11.216 7.833 1.00 91.56 79 GLU A O 1
ATOM 639 N N . PHE A 1 80 ? 13.370 11.168 7.541 1.00 91.31 80 PHE A N 1
ATOM 640 C CA . PHE A 1 80 ? 13.391 11.572 6.134 1.00 91.31 80 PHE A CA 1
ATOM 641 C C . PHE A 1 80 ? 13.179 13.077 5.921 1.00 91.31 80 PHE A C 1
ATOM 643 O O . PHE A 1 80 ? 13.147 13.518 4.775 1.00 91.31 80 PHE A O 1
ATOM 650 N N . ASN A 1 81 ? 13.035 13.858 6.999 1.00 94.69 81 ASN A N 1
ATOM 651 C CA . ASN A 1 81 ? 12.735 15.293 6.963 1.00 94.69 81 ASN A CA 1
ATOM 652 C C . ASN A 1 81 ? 11.538 15.628 6.047 1.00 94.69 81 ASN A C 1
ATOM 654 O O . ASN A 1 81 ? 11.629 16.470 5.152 1.00 94.69 81 ASN A O 1
ATOM 658 N N . LEU A 1 82 ? 10.428 14.912 6.245 1.00 94.81 82 LEU A N 1
ATOM 659 C CA . LEU A 1 82 ? 9.234 15.018 5.402 1.00 94.81 82 LEU A CA 1
ATOM 660 C C . LEU A 1 82 ? 8.473 16.322 5.656 1.00 94.81 82 LEU A C 1
ATOM 662 O O . LEU A 1 82 ? 8.388 16.789 6.792 1.00 94.81 82 LEU A O 1
ATOM 666 N N . LYS A 1 83 ? 7.810 16.848 4.620 1.00 94.31 83 LYS A N 1
ATOM 667 C CA . LYS A 1 83 ? 6.915 18.015 4.730 1.00 94.31 83 LYS A CA 1
ATOM 668 C C . LYS A 1 83 ? 5.755 17.757 5.690 1.00 94.31 83 LYS A C 1
ATOM 670 O O . LYS A 1 83 ? 5.324 18.663 6.396 1.00 94.31 83 LYS A O 1
ATOM 675 N N . GLN A 1 84 ? 5.227 16.533 5.678 1.00 92.31 84 GLN A N 1
ATOM 676 C CA . GLN A 1 84 ? 4.164 16.078 6.570 1.00 92.31 84 GLN A CA 1
ATOM 677 C C . GLN A 1 84 ? 4.101 14.547 6.636 1.00 92.31 84 GLN A C 1
ATOM 679 O O . GLN A 1 84 ? 4.757 13.835 5.873 1.00 92.31 84 GLN A O 1
ATOM 684 N N . MET A 1 85 ? 3.269 14.031 7.540 1.00 92.50 85 MET A N 1
ATOM 685 C CA . MET A 1 85 ? 2.964 12.606 7.628 1.00 92.50 85 MET A CA 1
ATOM 686 C C . MET A 1 85 ? 2.016 12.197 6.489 1.00 92.50 85 MET A C 1
ATOM 688 O O . MET A 1 85 ? 0.795 12.324 6.590 1.00 92.50 85 MET A O 1
ATOM 692 N N . TRP A 1 86 ? 2.583 11.745 5.370 1.00 93.56 86 TRP A N 1
ATOM 693 C CA . TRP A 1 86 ? 1.812 11.289 4.210 1.00 93.56 86 TRP A CA 1
ATOM 694 C C . TRP A 1 86 ? 0.975 10.042 4.518 1.00 93.56 86 TRP A C 1
ATOM 696 O O . TRP A 1 86 ? 1.412 9.139 5.231 1.00 93.56 86 TRP A O 1
ATOM 706 N N . ARG A 1 87 ? -0.221 9.957 3.920 1.00 89.94 87 ARG A N 1
ATOM 707 C CA . ARG A 1 87 ? -1.096 8.781 4.041 1.00 89.94 87 ARG A CA 1
ATOM 708 C C . ARG A 1 87 ? -0.458 7.550 3.385 1.00 89.94 87 ARG A C 1
ATOM 710 O O . ARG A 1 87 ? 0.461 7.644 2.573 1.00 89.94 87 ARG A O 1
ATOM 717 N N . SER A 1 88 ? -0.962 6.365 3.734 1.00 91.50 88 SER A N 1
ATOM 718 C CA . SER A 1 88 ? -0.480 5.115 3.139 1.00 91.50 88 SER A CA 1
ATOM 719 C C . SER A 1 88 ? -0.785 5.064 1.636 1.00 91.50 88 SER A C 1
ATOM 721 O O . SER A 1 88 ? -1.966 5.118 1.275 1.00 91.50 88 SER A O 1
ATOM 723 N N . PRO A 1 89 ? 0.214 4.832 0.759 1.00 93.69 89 PRO A N 1
ATOM 724 C CA . PRO A 1 89 ? -0.030 4.696 -0.677 1.00 93.69 89 PRO A CA 1
ATOM 725 C C . PRO A 1 89 ? -1.014 3.579 -1.013 1.00 93.69 89 PRO A C 1
ATOM 727 O O . PRO A 1 89 ? -1.843 3.723 -1.906 1.00 93.69 89 PRO A O 1
ATOM 730 N N . ASN A 1 90 ? -0.967 2.471 -0.264 1.00 91.31 90 ASN A N 1
ATOM 731 C CA . ASN A 1 90 ? -1.897 1.358 -0.459 1.00 91.31 90 ASN A CA 1
ATOM 732 C C . ASN A 1 90 ? -3.342 1.780 -0.161 1.00 91.31 90 ASN A C 1
ATOM 734 O O . ASN A 1 90 ? -4.249 1.370 -0.874 1.00 91.31 90 ASN A O 1
ATOM 738 N N . GLY A 1 91 ? -3.552 2.597 0.878 1.00 88.44 91 GLY A N 1
ATOM 739 C CA . GLY A 1 91 ? -4.869 3.132 1.220 1.00 88.44 91 GLY A CA 1
ATOM 740 C C . GLY A 1 91 ? -5.389 4.073 0.137 1.00 88.44 91 GLY A C 1
ATOM 741 O O . GLY A 1 91 ? -6.507 3.892 -0.333 1.00 88.44 91 GLY A O 1
ATOM 742 N N . THR A 1 92 ? -4.555 5.015 -0.312 1.00 91.00 92 THR A N 1
ATOM 743 C CA . THR A 1 92 ? -4.898 5.969 -1.376 1.00 91.00 92 THR A CA 1
ATOM 744 C C . THR A 1 92 ? -5.267 5.261 -2.679 1.00 91.00 92 THR A C 1
ATOM 746 O O . THR A 1 92 ? -6.357 5.482 -3.199 1.00 91.00 92 THR A O 1
ATOM 749 N N . ILE A 1 93 ? -4.408 4.361 -3.174 1.00 92.75 93 ILE A N 1
ATOM 750 C CA . ILE A 1 93 ? -4.653 3.619 -4.421 1.00 92.75 93 ILE A CA 1
ATOM 751 C C . ILE A 1 93 ? -5.945 2.804 -4.313 1.00 92.75 93 ILE A C 1
ATOM 753 O O . ILE A 1 93 ? -6.789 2.858 -5.197 1.00 92.75 93 ILE A O 1
ATOM 757 N N . ARG A 1 94 ? -6.139 2.082 -3.210 1.00 89.62 94 ARG A N 1
ATOM 758 C CA . ARG A 1 94 ? -7.310 1.223 -3.001 1.00 89.62 94 ARG A CA 1
ATOM 759 C C . ARG A 1 94 ? -8.622 1.998 -2.937 1.00 89.62 94 ARG A C 1
ATOM 761 O O . ARG A 1 94 ? -9.605 1.527 -3.491 1.00 89.62 94 ARG A O 1
ATOM 768 N N . ASN A 1 95 ? -8.620 3.178 -2.318 1.00 86.75 95 ASN A N 1
ATOM 769 C CA . ASN A 1 95 ? -9.798 4.045 -2.283 1.00 86.75 95 ASN A CA 1
ATOM 770 C C . ASN A 1 95 ? -10.156 4.562 -3.686 1.00 86.75 95 ASN A C 1
ATOM 772 O O . ASN A 1 95 ? -11.331 4.684 -3.998 1.00 86.75 95 ASN A O 1
ATOM 776 N N . ILE A 1 96 ? -9.157 4.834 -4.534 1.00 90.94 96 ILE A N 1
ATOM 777 C CA . ILE A 1 96 ? -9.373 5.273 -5.923 1.00 90.94 96 ILE A CA 1
ATOM 778 C C . ILE A 1 96 ? -9.852 4.111 -6.806 1.00 90.94 96 ILE A C 1
ATOM 780 O O . ILE A 1 96 ? -10.746 4.292 -7.624 1.00 90.94 96 ILE A O 1
ATOM 784 N N . LEU A 1 97 ? -9.270 2.918 -6.644 1.00 90.00 97 LEU A N 1
ATOM 785 C CA . LEU A 1 97 ? -9.645 1.729 -7.419 1.00 90.00 97 LEU A CA 1
ATOM 786 C C . LEU A 1 97 ? -10.957 1.085 -6.955 1.00 90.00 97 LEU A C 1
ATOM 788 O O . LEU A 1 97 ? -11.523 0.290 -7.697 1.00 90.00 97 LEU A O 1
ATOM 792 N N . ASN A 1 98 ? -11.403 1.392 -5.734 1.00 86.25 98 ASN A N 1
ATOM 793 C CA . ASN A 1 98 ? -12.584 0.822 -5.086 1.00 86.25 98 ASN A CA 1
ATOM 794 C C . ASN A 1 98 ? -12.635 -0.721 -5.152 1.00 86.25 98 ASN A C 1
ATOM 796 O O . ASN A 1 98 ? -13.623 -1.319 -5.572 1.00 86.25 98 ASN A O 1
ATOM 800 N N . GLY A 1 99 ? -11.522 -1.372 -4.795 1.00 84.62 99 GLY A N 1
ATOM 801 C CA . GLY A 1 99 ? -11.334 -2.816 -4.967 1.00 84.62 99 GLY A CA 1
ATOM 802 C C . GLY A 1 99 ? -11.200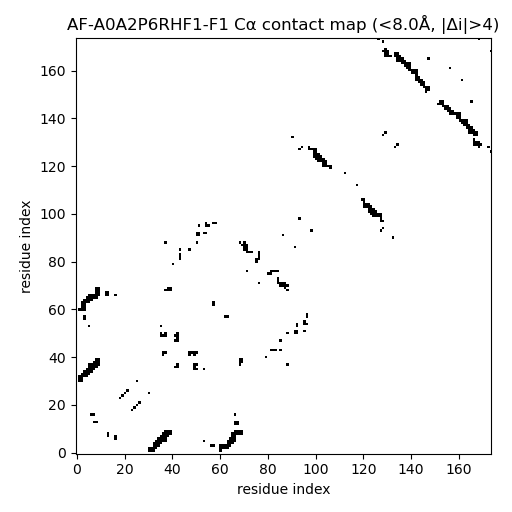 -3.610 -3.664 1.00 84.62 99 GLY A C 1
ATOM 803 O O . GLY A 1 99 ? -10.780 -3.094 -2.627 1.00 84.62 99 GLY A O 1
ATOM 804 N N . THR A 1 100 ? -11.475 -4.914 -3.749 1.00 89.06 100 THR A N 1
ATOM 805 C CA . THR A 1 100 ? -11.216 -5.896 -2.680 1.00 89.06 100 THR A CA 1
ATOM 806 C C . THR A 1 100 ? -9.777 -6.408 -2.753 1.00 89.06 100 THR A C 1
ATOM 808 O O . THR A 1 100 ? -9.246 -6.655 -3.835 1.00 89.06 100 THR A O 1
ATOM 811 N N . VAL A 1 101 ? -9.132 -6.600 -1.597 1.00 91.38 101 VAL A N 1
ATOM 812 C CA . VAL A 1 101 ? -7.776 -7.170 -1.539 1.00 91.38 101 VAL A CA 1
ATOM 813 C C . VAL A 1 101 ? -7.860 -8.666 -1.288 1.00 91.38 101 VAL A C 1
ATOM 815 O O . VAL A 1 101 ? -8.374 -9.085 -0.254 1.00 91.38 101 VAL A O 1
ATOM 818 N N . PHE A 1 102 ? -7.276 -9.455 -2.184 1.00 95.44 102 PHE A N 1
ATOM 819 C CA . PHE A 1 102 ? -7.136 -10.897 -2.017 1.00 95.44 102 PHE A CA 1
ATOM 820 C C . PHE A 1 102 ? -5.718 -11.248 -1.568 1.00 95.44 102 PHE A C 1
ATOM 822 O O . PHE A 1 102 ? -4.736 -10.700 -2.073 1.00 95.44 102 PHE A O 1
ATOM 829 N N . ARG A 1 103 ? -5.604 -12.148 -0.591 1.00 96.38 103 ARG A N 1
ATOM 830 C CA . ARG A 1 103 ? -4.324 -12.703 -0.135 1.00 96.38 103 ARG A CA 1
ATOM 831 C C . ARG A 1 103 ? -4.368 -14.216 -0.210 1.00 96.38 103 ARG A C 1
ATOM 833 O O . ARG A 1 103 ? -5.237 -14.827 0.404 1.00 96.38 103 ARG A O 1
ATOM 840 N N . GLU A 1 104 ? -3.393 -14.794 -0.897 1.00 96.19 104 GLU A N 1
ATOM 841 C CA . GLU A 1 104 ? -3.253 -16.237 -1.062 1.00 96.19 104 GLU A CA 1
ATOM 842 C C . GLU A 1 104 ? -1.797 -16.661 -0.795 1.00 96.19 104 GLU A C 1
ATOM 844 O O . GLU A 1 104 ? -0.872 -15.959 -1.219 1.00 96.19 104 GLU A O 1
ATOM 849 N N . PRO A 1 105 ? -1.555 -17.769 -0.069 1.00 96.38 105 PRO A N 1
ATOM 850 C CA . PRO A 1 105 ? -0.205 -18.263 0.174 1.00 96.38 105 PRO A CA 1
AT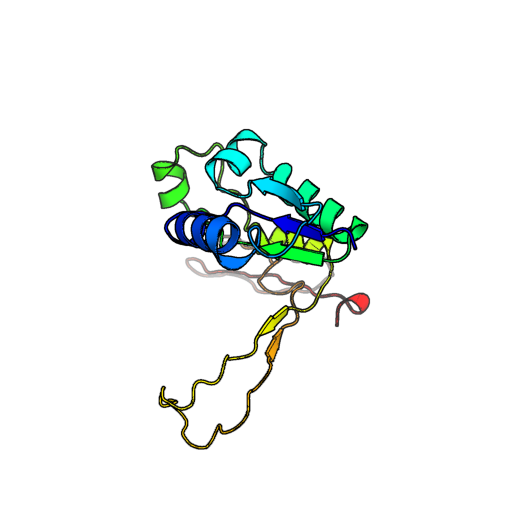OM 851 C C . PRO A 1 105 ? 0.369 -19.006 -1.040 1.00 96.38 105 PRO A C 1
ATOM 853 O O . PRO A 1 105 ? -0.311 -19.811 -1.673 1.00 96.38 105 PRO A O 1
ATOM 856 N N . ILE A 1 106 ? 1.673 -18.846 -1.280 1.00 95.69 106 ILE A N 1
ATOM 857 C CA . ILE A 1 106 ? 2.432 -19.719 -2.186 1.00 95.69 106 ILE A CA 1
ATOM 858 C C . ILE A 1 106 ? 2.832 -20.982 -1.412 1.00 95.69 106 ILE A C 1
ATOM 860 O O . ILE A 1 106 ? 3.553 -20.907 -0.416 1.00 95.69 106 ILE A O 1
ATOM 864 N N . ILE A 1 107 ? 2.357 -22.151 -1.851 1.00 93.19 107 ILE A N 1
ATOM 865 C CA . ILE A 1 107 ? 2.617 -23.428 -1.171 1.00 93.19 107 ILE A CA 1
ATOM 866 C C . ILE A 1 107 ? 3.896 -24.076 -1.710 1.00 93.19 107 ILE A C 1
ATOM 868 O O . ILE A 1 107 ? 3.941 -24.553 -2.843 1.00 93.19 107 ILE A O 1
ATOM 872 N N . CYS A 1 108 ? 4.914 -24.177 -0.855 1.00 95.19 108 CYS A N 1
ATOM 873 C CA . CYS A 1 108 ? 6.152 -24.900 -1.143 1.00 95.19 108 CYS A CA 1
ATOM 874 C C . CYS A 1 108 ? 6.138 -26.274 -0.459 1.00 95.19 108 CYS A C 1
ATOM 876 O O . CYS A 1 108 ? 5.933 -26.370 0.750 1.00 95.19 108 CYS A O 1
ATOM 878 N N . ARG A 1 109 ? 6.381 -27.356 -1.214 1.00 92.44 109 ARG A N 1
ATOM 879 C CA . ARG A 1 109 ? 6.346 -28.737 -0.682 1.00 92.44 109 ARG A CA 1
ATOM 880 C C . ARG A 1 109 ? 7.377 -28.986 0.423 1.00 92.44 109 ARG A C 1
ATOM 882 O O . ARG A 1 109 ? 7.126 -29.783 1.316 1.00 92.44 109 ARG A O 1
ATOM 889 N N . ASN A 1 110 ? 8.519 -28.309 0.348 1.00 95.62 110 ASN A N 1
ATOM 890 C CA . ASN A 1 110 ? 9.648 -28.436 1.269 1.00 95.62 110 ASN A CA 1
ATOM 891 C C . ASN A 1 110 ? 9.612 -27.440 2.443 1.00 95.62 110 ASN A C 1
ATOM 893 O O . ASN A 1 110 ? 10.543 -27.430 3.241 1.00 95.62 110 ASN A O 1
ATOM 897 N N . VAL A 1 111 ? 8.570 -26.607 2.556 1.00 96.00 111 VAL A N 1
ATOM 898 C CA . VAL A 1 111 ? 8.398 -25.673 3.677 1.00 96.00 111 VAL A CA 1
ATOM 899 C C . VAL A 1 111 ? 7.204 -26.143 4.520 1.00 96.00 111 VAL A C 1
ATOM 901 O O . VAL A 1 111 ? 6.068 -26.111 4.032 1.00 96.00 111 VAL A O 1
ATOM 904 N N . PRO A 1 112 ? 7.420 -26.620 5.762 1.00 95.06 112 PRO A N 1
ATOM 905 C CA . PRO A 1 112 ? 6.333 -27.085 6.615 1.00 95.06 112 PRO A CA 1
ATOM 906 C C . PRO A 1 112 ? 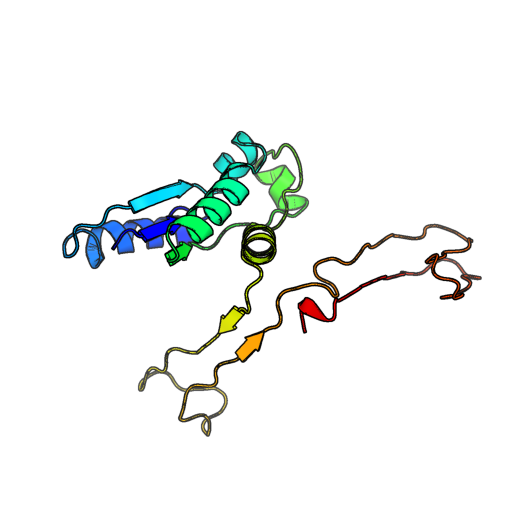5.412 -25.927 7.016 1.00 95.06 112 PRO A C 1
ATOM 908 O O . PRO A 1 112 ? 5.838 -24.782 7.156 1.00 95.06 112 PRO A O 1
ATOM 911 N N . ARG A 1 113 ? 4.127 -26.236 7.211 1.00 95.88 113 ARG A N 1
ATOM 912 C CA . ARG A 1 113 ? 3.101 -25.271 7.632 1.00 95.88 113 ARG A CA 1
ATOM 913 C C . ARG A 1 113 ? 2.790 -25.451 9.110 1.00 95.88 113 ARG A C 1
ATOM 915 O O . ARG A 1 113 ? 2.821 -26.572 9.608 1.00 95.88 113 ARG A O 1
ATOM 922 N N . LEU A 1 114 ? 2.423 -24.355 9.773 1.00 96.31 114 LEU A N 1
ATOM 923 C CA . LEU A 1 114 ? 2.037 -24.368 11.187 1.00 96.31 114 LEU A CA 1
ATOM 924 C C . LEU A 1 114 ? 0.800 -25.240 11.444 1.00 96.31 114 LEU A C 1
ATOM 926 O O . LEU A 1 114 ? 0.728 -25.918 12.461 1.00 96.31 114 LEU A O 1
ATOM 930 N N . VAL A 1 115 ? -0.153 -25.238 10.507 1.00 96.50 115 VAL A N 1
ATOM 931 C CA . VAL A 1 115 ? -1.338 -26.102 10.529 1.00 96.50 115 VAL A CA 1
ATOM 932 C C . VAL A 1 115 ? -1.159 -27.188 9.462 1.00 96.50 115 VAL A C 1
ATOM 934 O O . VAL A 1 115 ? -1.355 -26.910 8.274 1.00 96.50 115 VAL A O 1
ATOM 937 N N . PRO A 1 116 ? -0.787 -28.428 9.835 1.00 93.00 116 PRO A N 1
ATOM 938 C CA . PRO A 1 116 ? -0.439 -29.468 8.862 1.00 93.00 116 PRO A CA 1
ATOM 939 C C . PRO A 1 116 ? -1.592 -29.851 7.927 1.00 93.00 116 PRO A C 1
ATOM 941 O O . PRO A 1 116 ? -1.363 -30.170 6.760 1.00 93.00 116 PRO A O 1
ATOM 944 N N . GLY A 1 117 ? -2.834 -29.770 8.421 1.00 95.12 117 GLY A N 1
ATOM 945 C CA . GLY A 1 117 ? -4.045 -30.099 7.663 1.00 95.12 117 GLY A CA 1
ATOM 946 C C . GLY A 1 117 ? -4.382 -29.119 6.535 1.00 95.12 117 GLY A C 1
ATOM 947 O O . GLY A 1 117 ? -5.194 -29.443 5.670 1.00 95.12 117 GLY A O 1
ATOM 948 N N . TRP A 1 118 ? -3.759 -27.938 6.490 1.00 95.88 118 TRP A N 1
ATOM 949 C CA . TRP A 1 118 ? -3.932 -27.001 5.380 1.00 95.88 118 TRP A CA 1
ATOM 950 C C . TRP A 1 118 ? -3.119 -27.465 4.175 1.00 95.88 118 TRP A C 1
ATOM 952 O O . TRP A 1 118 ? -1.974 -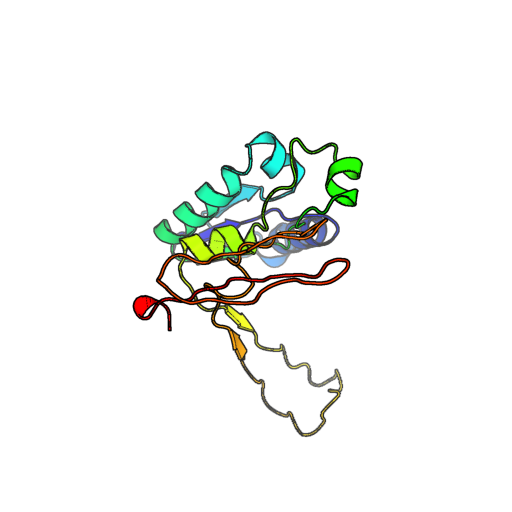27.070 3.980 1.00 95.88 118 TRP A O 1
ATOM 962 N N . THR A 1 119 ? -3.695 -28.361 3.378 1.00 92.62 119 THR A N 1
ATOM 963 C CA . THR A 1 119 ? -3.055 -28.941 2.184 1.00 92.62 119 THR A CA 1
ATOM 964 C C . THR A 1 119 ? -3.318 -28.148 0.907 1.00 92.62 119 THR A C 1
ATOM 966 O O . THR A 1 119 ? -2.639 -28.364 -0.095 1.00 92.62 119 THR A O 1
ATOM 969 N N . ARG A 1 120 ? -4.279 -27.220 0.938 1.00 94.56 120 ARG A N 1
ATOM 970 C CA . ARG A 1 120 ? -4.639 -26.326 -0.168 1.00 94.56 120 ARG A CA 1
ATOM 971 C C . ARG A 1 120 ? -4.533 -24.861 0.276 1.00 94.56 120 ARG A C 1
ATOM 973 O O . ARG A 1 120 ? -4.694 -24.603 1.472 1.00 94.56 120 ARG A O 1
ATOM 980 N N . PRO A 1 121 ? -4.265 -23.917 -0.647 1.00 95.75 121 PRO A N 1
ATOM 981 C CA . PRO A 1 121 ? -4.299 -22.493 -0.336 1.00 95.75 121 PRO A CA 1
ATOM 982 C C . PRO A 1 121 ? -5.670 -22.071 0.199 1.00 95.75 121 PRO A C 1
ATOM 984 O O . PRO A 1 121 ? -6.702 -22.597 -0.218 1.00 95.75 121 PRO A O 1
ATOM 987 N N . ILE A 1 122 ? -5.663 -21.104 1.111 1.00 97.00 122 ILE A N 1
ATOM 988 C CA . ILE A 1 122 ? -6.860 -20.404 1.572 1.00 97.00 122 ILE A CA 1
ATOM 989 C C . ILE A 1 122 ? -6.699 -18.958 1.116 1.00 97.00 122 ILE A C 1
ATOM 991 O O . ILE A 1 122 ? -5.748 -18.290 1.527 1.00 97.00 122 ILE A O 1
ATOM 995 N N . CYS A 1 123 ? -7.603 -18.500 0.253 1.00 97.44 123 CYS A N 1
ATOM 996 C CA . CYS A 1 123 ? -7.626 -17.124 -0.218 1.00 97.44 123 CYS A CA 1
ATOM 997 C C . CYS A 1 123 ? -8.541 -16.289 0.682 1.00 97.44 123 CYS A C 1
ATOM 999 O O . CYS A 1 123 ? -9.695 -16.649 0.914 1.00 97.44 123 CYS A O 1
ATOM 1001 N N . ILE A 1 124 ? -8.018 -15.181 1.205 1.00 97.62 124 ILE A N 1
ATOM 1002 C CA . ILE A 1 124 ? -8.771 -14.245 2.041 1.00 97.62 124 ILE A CA 1
ATOM 1003 C C . ILE A 1 124 ? -9.085 -13.012 1.204 1.00 97.62 124 ILE A C 1
ATOM 1005 O O . ILE A 1 124 ? -8.175 -12.253 0.864 1.00 97.62 124 ILE A O 1
ATOM 1009 N N . GLY A 1 125 ? -10.368 -12.809 0.907 1.00 95.62 125 GLY A N 1
ATOM 1010 C CA . GLY A 1 125 ? -10.892 -11.545 0.405 1.00 95.62 125 GLY A CA 1
ATOM 1011 C C . GLY A 1 125 ? -11.143 -10.600 1.574 1.00 95.62 125 GLY A C 1
ATOM 1012 O O . GLY A 1 125 ? -11.871 -10.933 2.505 1.00 95.62 125 GLY A O 1
ATOM 1013 N N . ARG A 1 126 ? -10.506 -9.434 1.555 1.00 92.06 126 ARG A N 1
ATOM 1014 C CA . ARG A 1 126 ? -10.666 -8.408 2.581 1.00 92.06 126 ARG A CA 1
ATOM 1015 C C . ARG A 1 126 ? -11.411 -7.215 2.003 1.00 92.06 126 ARG A C 1
ATOM 1017 O O . ARG A 1 126 ? -10.869 -6.535 1.125 1.00 92.06 126 ARG A O 1
ATOM 1024 N N . HIS A 1 127 ? -12.583 -6.926 2.573 1.00 88.94 127 HIS A N 1
ATOM 1025 C CA . HIS A 1 127 ? -13.278 -5.663 2.345 1.00 88.94 127 HIS A CA 1
ATOM 1026 C C . HIS A 1 127 ? -12.391 -4.507 2.801 1.00 88.94 127 HIS A C 1
ATOM 1028 O O . HIS A 1 127 ? -11.764 -4.523 3.865 1.00 88.94 127 HIS A O 1
ATOM 1034 N N . ALA A 1 128 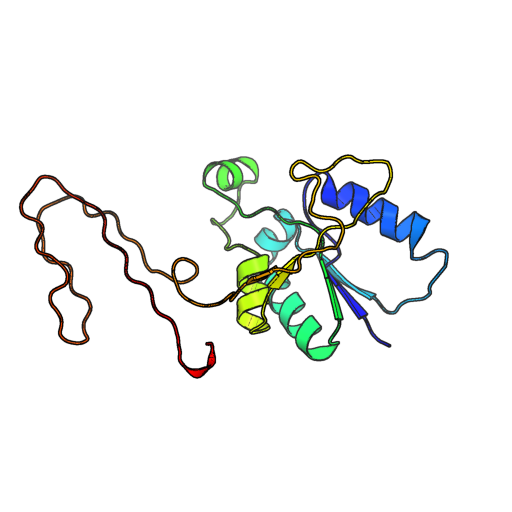? -12.196 -3.575 1.886 1.00 84.12 128 ALA A N 1
ATOM 1035 C CA . ALA A 1 128 ? -11.025 -2.723 1.855 1.00 84.12 128 ALA A CA 1
ATOM 1036 C C . ALA A 1 128 ? -11.401 -1.234 1.871 1.00 84.12 128 ALA A C 1
ATOM 1038 O O . ALA A 1 128 ? -10.596 -0.391 1.476 1.00 84.12 128 ALA A O 1
ATOM 1039 N N . PHE A 1 129 ? -12.594 -0.936 2.373 1.00 85.81 129 PHE A N 1
ATOM 1040 C CA . PHE A 1 129 ? -13.226 0.372 2.391 1.00 85.81 129 PHE A CA 1
ATOM 1041 C C . PHE A 1 129 ? -13.845 0.638 3.771 1.00 85.81 129 PHE A C 1
ATOM 1043 O O . PHE A 1 129 ? -14.157 -0.309 4.489 1.00 85.81 129 PHE A O 1
ATOM 1050 N N . GLY A 1 130 ? -13.979 1.914 4.144 1.00 84.56 130 GLY A N 1
ATOM 1051 C CA . GLY A 1 130 ? -14.656 2.314 5.375 1.00 84.56 130 GLY A CA 1
ATOM 1052 C C . GLY A 1 130 ? -13.983 1.848 6.671 1.00 84.56 130 GLY A C 1
ATOM 1053 O O . GLY A 1 130 ? -12.759 1.666 6.762 1.00 84.56 130 GLY A O 1
ATOM 1054 N N . ASP A 1 131 ? -14.819 1.690 7.691 1.00 87.38 131 ASP A N 1
ATOM 1055 C CA . ASP A 1 131 ? -14.494 1.242 9.039 1.00 87.38 131 ASP A CA 1
ATOM 1056 C C . ASP A 1 131 ? -13.329 2.045 9.654 1.00 87.38 131 ASP A C 1
ATOM 1058 O O . ASP A 1 131 ? -13.150 3.242 9.415 1.00 87.38 131 ASP A O 1
ATOM 1062 N N . GLN A 1 132 ? -12.488 1.383 10.445 1.00 82.94 132 GLN A N 1
ATOM 1063 C CA . GLN A 1 132 ? -11.295 1.957 11.069 1.00 82.94 132 GLN A CA 1
ATOM 1064 C C . GLN A 1 132 ? -10.289 2.579 10.082 1.00 82.94 132 GLN A C 1
ATOM 1066 O O . GLN A 1 132 ? -9.434 3.351 10.502 1.00 82.94 132 GLN A O 1
ATOM 1071 N N . TYR A 1 133 ? -10.353 2.262 8.780 1.00 76.19 133 TYR A N 1
ATOM 1072 C CA . TYR A 1 133 ? -9.412 2.798 7.784 1.00 76.19 133 TYR A CA 1
ATOM 1073 C C . TYR A 1 133 ? -9.784 4.196 7.285 1.00 76.19 133 TYR A C 1
ATOM 1075 O O . TYR A 1 133 ? -8.942 4.861 6.678 1.00 76.19 133 TYR A O 1
ATOM 1083 N N . GLN A 1 134 ? -11.024 4.628 7.517 1.00 77.75 134 GLN A N 1
ATOM 1084 C CA . GLN A 1 134 ? -11.526 5.966 7.189 1.00 77.75 134 GLN A CA 1
ATOM 1085 C C . GLN A 1 134 ? -12.243 6.620 8.380 1.00 77.75 134 GLN A C 1
ATOM 1087 O O . GLN A 1 134 ? -12.988 7.586 8.214 1.00 77.75 134 GLN A O 1
ATOM 1092 N N . ALA A 1 135 ? -12.008 6.098 9.582 1.00 82.75 135 ALA A N 1
ATOM 1093 C CA . ALA A 1 135 ? -12.519 6.668 10.812 1.00 82.75 135 ALA A CA 1
ATOM 1094 C C . ALA A 1 135 ? -11.895 8.042 11.099 1.00 82.75 135 ALA A C 1
ATOM 1096 O O . ALA A 1 135 ? -10.801 8.365 10.637 1.00 82.75 135 ALA A O 1
ATOM 1097 N N . THR A 1 136 ? -12.608 8.843 11.888 1.00 78.50 136 THR A N 1
ATOM 1098 C CA . THR A 1 136 ? -12.069 10.065 12.495 1.00 78.50 136 THR A CA 1
ATOM 1099 C C . THR A 1 136 ? -11.862 9.805 13.978 1.00 78.50 136 THR A C 1
ATOM 1101 O O . THR A 1 136 ? -12.799 9.399 14.671 1.00 78.50 136 THR A O 1
ATOM 1104 N N . ASP A 1 137 ? -10.646 10.033 14.457 1.00 80.81 137 ASP A N 1
ATOM 1105 C CA . ASP A 1 137 ? -10.252 9.857 15.847 1.00 80.81 137 ASP A CA 1
ATOM 1106 C C . ASP A 1 137 ? -9.888 11.193 16.509 1.00 80.81 137 ASP A C 1
ATOM 1108 O O . ASP A 1 137 ? -9.462 12.153 15.865 1.00 80.81 137 ASP A O 1
ATOM 1112 N N . ALA A 1 138 ? -10.106 11.270 17.822 1.00 81.62 138 ALA A N 1
ATOM 1113 C CA . ALA A 1 138 ? -9.775 12.443 18.619 1.00 81.62 138 ALA A CA 1
ATOM 1114 C C . ALA A 1 138 ? -9.377 12.049 20.047 1.00 81.62 138 ALA A C 1
ATOM 1116 O O . ALA A 1 138 ? -10.014 11.206 20.682 1.00 81.62 138 ALA A O 1
ATOM 1117 N N . ILE A 1 139 ? -8.348 12.716 20.579 1.00 85.25 139 ILE A N 1
ATOM 1118 C CA . ILE A 1 139 ? -7.957 12.613 21.990 1.00 85.25 139 ILE A CA 1
ATOM 1119 C C . ILE A 1 139 ? -8.729 13.663 22.792 1.00 85.25 139 ILE A C 1
ATOM 1121 O O . ILE A 1 139 ? -8.569 14.864 22.566 1.00 85.25 139 ILE A O 1
ATOM 1125 N N . ILE A 1 140 ? -9.523 13.222 23.769 1.00 89.38 140 ILE A N 1
ATOM 1126 C CA . ILE A 1 140 ? -10.344 14.103 24.607 1.00 89.38 140 ILE A CA 1
ATOM 1127 C C . ILE A 1 140 ? -9.615 14.383 25.928 1.00 89.38 140 ILE A C 1
ATOM 1129 O O . ILE A 1 140 ? -9.447 13.492 26.757 1.00 89.38 140 ILE A O 1
ATOM 1133 N N . LYS A 1 141 ? -9.157 15.629 26.119 1.00 87.31 141 LYS A N 1
ATOM 1134 C CA . LYS A 1 141 ? -8.265 16.033 27.231 1.00 87.31 141 LYS A CA 1
ATOM 1135 C C . LYS A 1 141 ? -8.979 16.620 28.463 1.00 87.31 141 LYS A C 1
ATOM 1137 O O . LYS A 1 141 ? -8.315 17.165 29.339 1.00 87.31 141 LYS A O 1
ATOM 1142 N N . GLY A 1 142 ? -10.307 16.552 28.534 1.00 87.06 142 GLY A N 1
ATOM 1143 C CA . GLY A 1 142 ? -11.089 17.111 29.641 1.00 87.06 142 GLY A CA 1
ATOM 1144 C C . GLY A 1 142 ? -12.589 16.823 29.522 1.00 87.06 142 GLY A C 1
ATOM 1145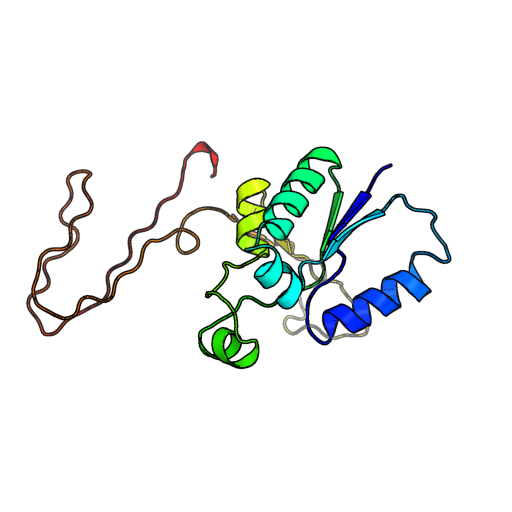 O O . GLY A 1 142 ? -13.010 16.206 28.541 1.00 87.06 142 GLY A O 1
ATOM 1146 N N . PRO A 1 143 ? -13.401 17.253 30.506 1.00 87.31 143 PRO A N 1
ATOM 1147 C CA . PRO A 1 143 ? -14.843 17.023 30.499 1.00 87.31 143 PRO A CA 1
ATOM 1148 C C . PRO A 1 143 ? -15.517 17.752 29.330 1.00 87.31 143 PRO A C 1
ATOM 1150 O O . PRO A 1 143 ? -15.172 18.888 29.004 1.00 87.31 143 PRO A O 1
ATOM 1153 N N . GLY A 1 144 ? -16.504 17.109 28.707 1.00 83.12 144 GLY A N 1
ATOM 1154 C CA . GLY A 1 144 ? -17.203 17.665 27.553 1.00 83.12 144 GLY A CA 1
ATOM 1155 C C . GLY A 1 144 ? -18.175 16.681 26.909 1.00 83.12 144 GLY A C 1
ATOM 1156 O O . GLY A 1 144 ? -18.238 15.510 27.281 1.00 83.12 144 GLY A O 1
ATOM 1157 N N . LYS A 1 145 ? -18.938 17.167 25.925 1.00 81.56 145 LYS A N 1
ATOM 1158 C CA . LYS A 1 145 ? -19.881 16.357 25.141 1.00 81.56 145 LYS A CA 1
ATOM 1159 C C . LYS A 1 145 ? -19.341 16.144 23.734 1.00 81.56 145 LYS A C 1
ATOM 1161 O O . LYS A 1 145 ? -19.146 17.116 23.007 1.00 81.56 145 LYS A O 1
ATOM 1166 N N . LEU A 1 146 ? -19.167 14.885 23.342 1.00 83.12 146 LEU A N 1
ATOM 1167 C CA . LEU A 1 146 ? -18.922 14.507 21.954 1.00 83.12 146 LEU A CA 1
ATOM 1168 C C . LEU A 1 146 ? -20.253 14.125 21.302 1.00 83.12 146 LEU A C 1
ATOM 1170 O O . LEU A 1 146 ? -21.017 13.346 21.867 1.00 83.12 146 LEU A O 1
ATOM 1174 N N . LYS A 1 147 ? -20.537 14.677 20.121 1.00 79.56 147 LYS A N 1
ATOM 1175 C CA . LYS A 1 147 ? -21.761 14.391 19.366 1.00 79.56 147 LYS A CA 1
ATOM 1176 C C . LYS A 1 147 ? -21.417 13.979 17.940 1.00 79.56 147 LYS A C 1
ATOM 1178 O O . LYS A 1 147 ? -20.612 14.647 17.296 1.00 79.56 147 LYS A O 1
ATOM 1183 N N . LEU A 1 148 ? -22.080 12.936 17.449 1.00 77.56 148 LEU A N 1
ATOM 1184 C CA . LEU A 1 148 ? -22.191 12.622 16.026 1.00 77.56 148 LEU A CA 1
ATOM 1185 C C . LEU A 1 148 ? -23.581 13.086 15.590 1.00 77.56 148 LEU A C 1
ATOM 1187 O O . LEU A 1 148 ? -24.576 12.652 16.165 1.00 77.56 148 LEU A O 1
ATOM 1191 N N . VAL A 1 149 ? -23.674 14.025 14.648 1.00 75.50 149 VAL A N 1
ATOM 1192 C CA . VAL A 1 149 ? -24.967 14.644 14.313 1.00 75.50 149 VAL A CA 1
ATOM 1193 C C . VAL A 1 149 ? -25.626 13.920 13.140 1.00 75.50 149 VAL A C 1
ATOM 1195 O O . VAL A 1 149 ? -25.569 14.340 11.991 1.00 75.50 149 VAL A O 1
ATOM 1198 N N . PHE A 1 150 ? -26.247 12.808 13.519 1.00 65.94 150 PHE A N 1
ATOM 1199 C CA . PHE A 1 150 ? -27.481 12.202 13.021 1.00 65.94 150 PHE A CA 1
ATOM 1200 C C . PHE A 1 150 ? -28.112 11.702 14.337 1.00 65.94 150 PHE A C 1
ATOM 1202 O O . PHE A 1 150 ? -27.462 10.908 15.006 1.00 65.94 150 PHE A O 1
ATOM 1209 N N . GLU A 1 151 ? -29.192 12.318 14.844 1.00 68.38 151 GLU A N 1
ATOM 1210 C CA . GLU A 1 151 ? -29.427 12.486 16.304 1.00 68.38 151 GLU A CA 1
ATOM 1211 C C . GLU A 1 151 ? -29.353 11.205 17.172 1.00 68.38 151 GLU A C 1
ATOM 1213 O O . GLU A 1 151 ? -30.358 10.539 17.405 1.00 68.38 151 GLU A O 1
ATOM 1218 N N . TYR A 1 152 ? -28.170 10.927 17.740 1.00 73.50 152 TYR A N 1
ATOM 1219 C CA . TYR A 1 152 ? -27.938 9.901 18.762 1.00 73.50 152 TYR A CA 1
ATOM 1220 C C . TYR A 1 152 ? -26.882 10.372 19.775 1.00 73.50 152 TYR A C 1
ATOM 1222 O O . TYR A 1 152 ? -25.816 10.877 19.411 1.00 73.50 152 TYR A O 1
ATOM 1230 N N . GLU A 1 153 ? -27.163 10.208 21.070 1.00 80.12 153 GLU A N 1
ATOM 1231 C CA . GLU A 1 153 ? -26.161 10.394 22.122 1.00 80.12 153 GLU A CA 1
ATOM 1232 C C . GLU A 1 153 ? -25.241 9.172 22.165 1.00 80.12 153 GLU A C 1
ATOM 1234 O O . GLU A 1 153 ? -25.698 8.054 22.388 1.00 80.12 153 GLU A O 1
ATOM 1239 N N . VAL A 1 154 ? -23.942 9.391 21.946 1.00 82.44 154 VAL A N 1
ATOM 1240 C CA . VAL A 1 154 ? -22.948 8.309 21.955 1.00 82.44 154 VAL A CA 1
ATOM 1241 C C . VAL A 1 154 ? -22.526 7.979 23.388 1.00 82.44 154 VAL A C 1
ATOM 1243 O O . VAL A 1 154 ? -22.626 6.831 23.808 1.00 82.44 154 VAL A O 1
ATOM 1246 N N . PHE A 1 155 ? -22.040 8.973 24.141 1.00 84.25 155 PHE A N 1
ATOM 1247 C CA . PHE A 1 155 ? -21.634 8.824 25.542 1.00 84.25 155 PHE A CA 1
ATOM 1248 C C . PHE A 1 155 ? -21.370 10.193 26.200 1.00 84.25 155 PHE A C 1
ATOM 1250 O O . PHE A 1 155 ? -20.938 11.132 25.525 1.00 84.25 155 PHE A O 1
ATOM 1257 N N . ASN A 1 156 ? -21.554 10.298 27.522 1.00 87.19 156 ASN A N 1
ATOM 1258 C CA . ASN A 1 156 ? -21.224 11.487 28.315 1.00 87.19 156 ASN A CA 1
ATOM 1259 C C . ASN A 1 156 ? -20.026 11.219 29.244 1.00 87.19 156 ASN A C 1
ATOM 1261 O O . ASN A 1 156 ? -20.134 10.461 30.209 1.00 87.19 156 ASN A O 1
ATOM 1265 N N . PHE A 1 157 ? -18.886 11.863 28.982 1.00 88.94 157 PHE A N 1
ATOM 1266 C CA . PHE A 1 157 ? -17.671 11.685 29.779 1.00 88.94 157 PHE A CA 1
ATOM 1267 C C . PHE A 1 157 ? -17.734 12.500 31.080 1.00 88.94 157 PHE A C 1
ATOM 1269 O O . PHE A 1 157 ? -17.737 13.730 31.052 1.00 88.94 157 PHE A O 1
ATOM 1276 N N . THR A 1 158 ? -17.739 11.814 32.226 1.00 85.56 158 THR A N 1
ATOM 1277 C CA . THR A 1 158 ? -17.825 12.431 33.568 1.00 85.56 158 THR A CA 1
ATOM 1278 C C . THR A 1 158 ? -16.517 12.391 34.368 1.00 85.56 158 THR A C 1
ATOM 1280 O O . THR A 1 158 ? -16.432 13.009 35.426 1.00 85.56 158 THR A O 1
ATOM 1283 N N . GLY A 1 159 ? -15.501 11.668 33.884 1.00 81.94 159 GLY A N 1
ATOM 1284 C CA . GLY A 1 159 ? -14.212 11.460 34.556 1.00 81.94 159 GLY A CA 1
ATOM 1285 C C . GLY A 1 159 ? -13.025 12.152 33.875 1.00 81.94 159 GLY A C 1
ATOM 1286 O O . GLY A 1 159 ? -13.193 13.057 33.062 1.00 81.94 159 GLY A O 1
ATOM 1287 N N . ALA A 1 160 ? -11.806 11.703 34.198 1.00 80.19 160 ALA A N 1
ATOM 1288 C CA . ALA A 1 160 ? -10.551 12.334 33.766 1.00 80.19 160 ALA A CA 1
ATOM 1289 C C . ALA A 1 160 ? -10.280 12.298 32.246 1.00 80.19 160 ALA A C 1
ATOM 1291 O O . ALA A 1 160 ? -9.432 13.047 31.765 1.00 80.19 160 ALA A O 1
ATOM 1292 N N . GLY A 1 161 ? -10.971 11.448 31.484 1.00 83.44 161 GLY A N 1
ATOM 1293 C CA . GLY A 1 161 ? -10.828 11.372 30.031 1.00 83.44 161 GLY A CA 1
ATOM 1294 C C . GLY A 1 161 ? -11.235 10.017 29.461 1.00 83.44 161 GLY A C 1
ATOM 1295 O O . GLY A 1 161 ? -11.740 9.150 30.175 1.00 83.44 161 GLY A O 1
ATOM 1296 N N . GLY A 1 162 ? -11.011 9.849 28.160 1.00 85.88 162 GLY A N 1
ATOM 1297 C CA . GLY A 1 162 ? -11.307 8.628 27.419 1.00 85.88 162 GLY A CA 1
ATOM 1298 C C . GLY A 1 162 ? -10.970 8.773 25.937 1.00 85.88 162 GLY A C 1
ATOM 1299 O O . GLY A 1 162 ? -10.395 9.775 25.509 1.00 85.88 162 GLY A O 1
ATOM 1300 N N . VAL A 1 163 ? -11.345 7.765 25.156 1.00 85.31 163 VAL A N 1
ATOM 1301 C CA . VAL A 1 163 ? -11.208 7.760 23.696 1.00 85.31 163 VAL A CA 1
ATOM 1302 C C . VAL A 1 163 ? -12.575 7.575 23.056 1.00 85.31 163 VAL A C 1
ATOM 1304 O O . VAL A 1 163 ? -13.446 6.913 23.619 1.00 85.31 163 VAL A O 1
ATOM 1307 N N . ALA A 1 164 ? -12.756 8.163 21.881 1.00 83.00 164 ALA A N 1
ATOM 1308 C CA . ALA A 1 164 ? -13.947 7.985 21.073 1.00 83.00 164 ALA A CA 1
ATOM 1309 C C . ALA A 1 164 ? -13.552 7.720 19.622 1.00 83.00 164 ALA A C 1
ATOM 1311 O O . ALA A 1 164 ? -12.569 8.271 19.126 1.00 83.00 164 ALA A O 1
ATOM 1312 N N . LEU A 1 165 ? -14.334 6.872 18.961 1.00 82.38 165 LEU A N 1
ATOM 1313 C CA . LEU A 1 165 ? -14.128 6.464 17.581 1.00 82.38 165 LEU A CA 1
ATOM 1314 C C . LEU A 1 165 ? -15.470 6.512 16.859 1.00 82.38 165 LEU A C 1
ATOM 1316 O O . LEU A 1 165 ? -16.447 5.936 17.333 1.00 82.38 165 LEU A O 1
ATOM 1320 N N . SER A 1 166 ? -15.498 7.172 15.708 1.00 83.12 166 SER A N 1
ATOM 1321 C CA . SER A 1 166 ? -16.610 7.089 14.767 1.00 83.12 166 SER A CA 1
ATOM 1322 C C . SER A 1 166 ? -16.114 6.474 13.471 1.00 83.12 166 SER A C 1
ATOM 1324 O O . SER A 1 166 ? -15.090 6.900 12.934 1.00 83.12 166 SER A O 1
ATOM 1326 N N . MET A 1 167 ? -16.858 5.504 12.953 1.00 87.56 167 MET A N 1
ATOM 1327 C CA . MET A 1 167 ? -16.570 4.833 11.690 1.00 87.56 167 MET A CA 1
ATOM 1328 C C . MET A 1 167 ? -17.842 4.706 10.856 1.00 87.56 167 MET A C 1
ATOM 1330 O O . MET A 1 167 ? -18.945 4.832 11.385 1.00 87.56 167 MET A O 1
ATOM 1334 N N . TYR A 1 168 ? -17.682 4.476 9.558 1.00 87.75 168 TYR A N 1
ATOM 1335 C CA . TYR A 1 168 ? -18.793 4.327 8.625 1.00 87.75 168 TYR A CA 1
ATOM 1336 C C . TYR A 1 168 ? -18.459 3.299 7.547 1.00 87.75 168 TYR A C 1
ATOM 1338 O O . TYR A 1 168 ? -17.290 2.998 7.300 1.00 87.75 168 TYR A O 1
ATOM 1346 N N . ASN A 1 169 ? -19.501 2.817 6.882 1.00 88.44 169 ASN A N 1
ATOM 1347 C CA . ASN A 1 169 ? -19.429 2.053 5.646 1.00 88.44 169 ASN A CA 1
ATOM 1348 C C . ASN A 1 169 ? -20.611 2.468 4.749 1.00 88.44 169 ASN A C 1
ATOM 1350 O O . ASN A 1 169 ? -21.432 3.283 5.180 1.00 88.44 169 ASN A O 1
ATOM 1354 N N . THR A 1 170 ? -20.694 1.962 3.519 1.00 87.31 170 THR A N 1
ATOM 1355 C CA . THR A 1 170 ? -21.797 2.284 2.595 1.00 87.31 170 THR A CA 1
ATOM 1356 C C . THR A 1 170 ? -22.373 1.025 1.959 1.00 87.31 170 THR A C 1
ATOM 1358 O O . THR A 1 170 ? -21.634 0.073 1.709 1.00 87.31 170 THR A O 1
ATOM 1361 N N . ASP A 1 171 ? -23.673 1.035 1.658 1.00 86.81 171 ASP A N 1
ATOM 1362 C CA . ASP A 1 171 ? -24.364 -0.096 1.025 1.00 86.81 171 ASP A CA 1
ATOM 1363 C C . ASP A 1 171 ? -23.765 -0.430 -0.347 1.00 86.81 171 ASP A C 1
ATOM 1365 O O . ASP A 1 171 ? -23.642 -1.594 -0.701 1.00 86.81 171 ASP A O 1
ATOM 1369 N N . GLU A 1 172 ? -23.315 0.574 -1.107 1.00 86.75 172 GLU A N 1
ATOM 1370 C CA . GLU A 1 172 ? -22.656 0.365 -2.401 1.00 86.75 172 GLU A CA 1
ATOM 1371 C C . GLU A 1 172 ? -21.287 -0.317 -2.281 1.00 86.75 172 GLU A C 1
ATOM 1373 O O . GLU A 1 172 ? -20.743 -0.782 -3.284 1.00 86.75 172 GLU A O 1
ATOM 1378 N N . SER A 1 173 ? -20.690 -0.320 -1.085 1.00 84.75 173 SER A N 1
ATOM 1379 C CA . SER A 1 173 ? -19.370 -0.901 -0.854 1.00 84.75 173 SER A CA 1
ATOM 1380 C C . SER A 1 173 ? -19.413 -2.336 -0.325 1.00 84.75 173 SER A C 1
ATOM 1382 O O . SER A 1 173 ? -18.432 -3.056 -0.526 1.00 84.75 173 SER A O 1
ATOM 1384 N N . ILE A 1 174 ? -20.486 -2.730 0.371 1.00 87.19 174 ILE A N 1
ATOM 1385 C CA . ILE A 1 174 ? -20.658 -4.046 1.021 1.00 87.19 174 ILE A CA 1
ATOM 1386 C C . ILE A 1 174 ? -21.050 -5.109 -0.010 1.00 87.19 174 ILE A C 1
ATOM 1388 O O . ILE A 1 174 ? -20.403 -6.183 0.003 1.00 87.19 174 ILE A O 1
#